Protein AF-A0A850BM34-F1 (afdb_monomer)

Nearest PDB structures (foldseek):
  5hrz-assembly1_A  TM=8.595E-01  e=1.413E-01  synthetic construct
  8ye5-assembly1_B  TM=8.731E-01  e=2.356E-01  Dehalobacter sp.
  2vsn-assembly2_B  TM=8.433E-01  e=2.356E-01  Xanthomonas campestris pv. campestris str. 8004
  2hyz-assembly1_A-2  TM=7.583E-01  e=1.343E-01  unclassified
  2vgx-assembly1_B  TM=7.523E-01  e=2.239E-01  Yersinia enterocolitica

Foldseek 3Di:
DDDDDDDDDPPPDDDDDDDDDCCPVPDDLLRQLVVCVVVLVLVSSLVSLVVQCVVCVLALSSLVSNQSSCVSVVNHSLVSLCSSLVNCDDPHPSNVVSCVSNVD

Radius of gyration: 22.76 Å; Cα contacts (8 Å, |Δi|>4): 121; chains: 1; bounding box: 57×45×69 Å

Secondary structure (DSSP, 8-state):
----------------------TTS---HHHHHHHHHHTT-HHHHHHHHHHHHHH-TT-HHHHHHHHHHHHHTTS--HHHHHHHHHHH-TT-HHHHHHHHHHT-

Mean predicted aligned error: 12.11 Å

Structure (mmCIF, N/CA/C/O backbone):
data_AF-A0A850BM34-F1
#
_entry.id   AF-A0A850BM34-F1
#
loop_
_atom_site.group_PDB
_atom_site.id
_atom_site.type_symbol
_atom_site.label_atom_id
_atom_site.label_alt_id
_atom_site.label_comp_id
_atom_site.label_asym_id
_atom_site.label_entity_id
_atom_site.label_seq_id
_atom_site.pdbx_PDB_ins_code
_atom_site.Cartn_x
_atom_site.Cartn_y
_atom_site.Cartn_z
_atom_site.occupancy
_atom_site.B_iso_or_equiv
_atom_site.auth_seq_id
_atom_site.auth_comp_id
_atom_site.auth_asym_id
_atom_site.auth_atom_id
_atom_site.pdbx_PDB_model_num
ATOM 1 N N . MET A 1 1 ? -40.788 30.354 -57.386 1.00 43.91 1 MET A N 1
ATOM 2 C CA . MET A 1 1 ? -39.985 29.294 -56.735 1.00 43.91 1 MET A CA 1
ATOM 3 C C . MET A 1 1 ? -39.246 29.949 -55.570 1.00 43.91 1 MET A C 1
ATOM 5 O O . MET A 1 1 ? -38.517 30.888 -55.835 1.00 43.91 1 MET A O 1
ATOM 9 N N . ALA A 1 2 ? -39.557 29.727 -54.283 1.00 52.91 2 ALA A N 1
ATOM 10 C CA . ALA A 1 2 ? -39.768 28.459 -53.553 1.00 52.91 2 ALA A CA 1
ATOM 11 C C . ALA A 1 2 ? -38.540 27.541 -53.724 1.00 52.91 2 ALA A C 1
ATOM 13 O O . ALA A 1 2 ? -38.203 27.234 -54.859 1.00 52.91 2 ALA A O 1
ATOM 14 N N . THR A 1 3 ? -37.790 27.172 -52.678 1.00 46.91 3 THR A N 1
ATOM 15 C CA . THR A 1 3 ? -38.260 26.572 -51.406 1.00 46.91 3 THR A CA 1
ATOM 16 C C . THR A 1 3 ? -37.470 27.057 -50.168 1.00 46.91 3 THR A C 1
ATOM 18 O O . THR A 1 3 ? -36.389 27.623 -50.291 1.00 46.91 3 THR A O 1
ATOM 21 N N . LYS A 1 4 ? -38.038 26.872 -48.964 1.00 45.50 4 LYS A N 1
ATOM 22 C CA . LYS A 1 4 ? -37.533 27.352 -47.656 1.00 45.50 4 LYS A CA 1
ATOM 23 C C . LYS A 1 4 ? -36.601 26.305 -46.976 1.00 45.50 4 LYS A C 1
ATOM 25 O O . LYS A 1 4 ? -36.880 25.120 -47.149 1.00 45.50 4 LYS A O 1
ATOM 30 N N . PRO A 1 5 ? -35.547 26.689 -46.214 1.00 69.62 5 PRO A N 1
ATOM 31 C CA . PRO A 1 5 ? -34.607 25.738 -45.584 1.00 69.62 5 PRO A CA 1
ATOM 32 C C . PRO A 1 5 ? -34.604 25.712 -44.026 1.00 69.62 5 PRO A C 1
ATOM 34 O O . PRO A 1 5 ? -34.990 26.705 -43.404 1.00 69.62 5 PRO A O 1
ATOM 37 N N . PRO A 1 6 ? -34.128 24.615 -43.389 1.00 58.12 6 PRO A N 1
ATOM 38 C CA . PRO A 1 6 ? -33.799 24.517 -41.954 1.00 58.12 6 PRO A CA 1
ATOM 39 C C . PRO A 1 6 ? -32.284 24.712 -41.642 1.00 58.12 6 PRO A C 1
ATOM 41 O O . PRO A 1 6 ? -31.484 24.698 -42.579 1.00 58.12 6 PRO A O 1
ATOM 44 N N . PRO A 1 7 ? -31.857 24.849 -40.360 1.00 60.69 7 PRO A N 1
ATOM 45 C CA . PRO A 1 7 ? -30.452 25.077 -39.975 1.00 60.69 7 PRO A CA 1
ATOM 46 C C . PRO A 1 7 ? -29.862 24.075 -38.947 1.00 60.69 7 PRO A C 1
ATOM 48 O O . PRO A 1 7 ? -30.595 23.386 -38.245 1.00 60.69 7 PRO A O 1
ATOM 51 N N . ALA A 1 8 ? -28.528 24.066 -38.817 1.00 49.19 8 ALA A N 1
ATOM 52 C CA . ALA A 1 8 ? -27.713 23.492 -37.725 1.00 49.19 8 ALA A CA 1
ATOM 53 C C . ALA A 1 8 ? -26.241 23.887 -38.019 1.00 49.19 8 ALA A C 1
ATOM 55 O O . ALA A 1 8 ? -25.752 23.552 -39.092 1.00 49.19 8 ALA A O 1
ATOM 56 N N . SER A 1 9 ? -25.474 24.669 -37.246 1.00 53.97 9 SER A N 1
ATOM 57 C CA . SER A 1 9 ? -25.379 24.847 -35.787 1.00 53.97 9 SER A CA 1
ATOM 58 C C . SER A 1 9 ? -25.284 23.529 -35.025 1.00 53.97 9 SER A C 1
ATOM 60 O O . SER A 1 9 ? -26.112 22.650 -35.208 1.00 53.97 9 SER A O 1
ATOM 62 N N . SER A 1 10 ? -24.291 23.430 -34.138 1.00 47.56 10 SER A N 1
ATOM 63 C CA . SER A 1 10 ? -23.937 22.223 -33.373 1.00 47.56 10 SER A CA 1
ATOM 64 C C . SER A 1 10 ? -23.059 21.193 -34.101 1.00 47.56 10 SER A C 1
ATOM 66 O O . SER A 1 10 ? -23.301 19.995 -34.049 1.00 47.56 10 SER A O 1
ATOM 68 N N . GLY A 1 11 ? -21.894 21.659 -34.568 1.00 41.81 11 GLY A N 1
ATOM 69 C CA . GLY A 1 11 ? -20.631 20.934 -34.338 1.00 41.81 11 GLY A CA 1
ATOM 70 C C . GLY A 1 11 ? -20.158 21.038 -32.874 1.00 41.81 11 GLY A C 1
ATOM 71 O O . GLY A 1 11 ? -18.963 21.053 -32.602 1.00 41.81 11 GLY A O 1
ATOM 72 N N . ALA A 1 12 ? -21.097 21.192 -31.937 1.00 43.91 12 ALA A N 1
ATOM 73 C CA . ALA A 1 12 ? -20.859 21.170 -30.509 1.00 43.91 12 ALA A CA 1
ATOM 74 C C . ALA A 1 12 ? -20.952 19.710 -30.072 1.00 43.91 12 ALA A C 1
ATOM 76 O O . ALA A 1 12 ? -22.048 19.173 -29.900 1.00 43.91 12 ALA A O 1
ATOM 77 N N . THR A 1 13 ? -19.795 19.067 -29.931 1.00 44.31 13 THR A N 1
ATOM 78 C CA . THR A 1 13 ? -19.675 17.775 -29.256 1.00 44.31 13 THR A CA 1
ATOM 79 C C . THR A 1 13 ? -20.401 17.864 -27.907 1.00 44.31 13 THR A C 1
ATOM 81 O O . THR A 1 13 ? -20.151 18.823 -27.170 1.00 44.31 13 THR A O 1
ATOM 84 N N . PRO A 1 14 ? -21.307 16.932 -27.564 1.00 51.38 14 PRO A N 1
ATOM 85 C CA . PRO A 1 14 ? -22.027 17.006 -26.299 1.00 51.38 14 PRO A CA 1
ATOM 86 C C . PRO A 1 14 ? -21.055 16.948 -25.107 1.00 51.38 14 PRO A C 1
ATOM 88 O O . PRO A 1 14 ? -20.247 16.029 -24.984 1.00 51.38 14 PRO A O 1
ATOM 91 N N . ALA A 1 15 ? -21.149 17.958 -24.242 1.00 42.94 15 ALA A N 1
ATOM 92 C CA . ALA A 1 15 ? -20.530 18.039 -22.912 1.00 42.94 15 ALA A CA 1
ATOM 93 C C . ALA A 1 15 ? -21.294 17.133 -21.897 1.00 42.94 15 ALA A C 1
ATOM 95 O O . ALA A 1 15 ? -22.315 16.570 -22.306 1.00 42.94 15 ALA A O 1
ATOM 96 N N . PRO A 1 16 ? -20.936 17.028 -20.587 1.00 55.56 16 PRO A N 1
ATOM 97 C CA . PRO A 1 16 ? -19.872 17.719 -19.823 1.00 55.56 16 PRO A CA 1
ATOM 98 C C . PRO A 1 16 ? -18.992 16.825 -18.876 1.00 55.56 16 PRO A C 1
ATOM 100 O O . PRO A 1 16 ? -19.255 15.635 -18.722 1.00 55.56 16 PRO A O 1
ATOM 103 N N . PRO A 1 17 ? -17.943 17.391 -18.222 1.00 65.06 17 PRO A N 1
ATOM 104 C CA . PRO A 1 17 ? -17.156 16.779 -17.111 1.00 65.06 17 PRO A CA 1
ATOM 105 C C . PRO A 1 17 ? -17.948 16.753 -15.767 1.00 65.06 17 PRO A C 1
ATOM 107 O O . PRO A 1 17 ? -19.019 17.365 -15.757 1.00 65.06 17 PRO A O 1
ATOM 110 N N . PRO A 1 18 ? -17.497 16.135 -14.626 1.00 56.22 18 PRO A N 1
ATOM 111 C CA . PRO A 1 18 ? -16.100 15.928 -14.155 1.00 56.22 18 PRO A CA 1
ATOM 112 C C . PRO A 1 18 ? -15.783 14.594 -13.403 1.00 56.22 18 PRO A C 1
ATOM 114 O O . PRO A 1 18 ? -16.670 13.765 -13.222 1.00 56.22 18 PRO A O 1
ATOM 117 N N . THR A 1 19 ? -14.542 14.438 -12.880 1.00 41.91 19 THR A N 1
ATOM 118 C CA . THR A 1 19 ? -14.161 13.846 -11.548 1.00 41.91 19 THR A CA 1
ATOM 119 C C . THR A 1 19 ? -12.892 12.952 -11.541 1.00 41.91 19 THR A C 1
ATOM 121 O O . THR A 1 19 ? -12.752 12.047 -12.353 1.00 41.91 19 THR A O 1
ATOM 124 N N . ALA A 1 20 ? -12.047 13.146 -10.509 1.00 40.28 20 ALA A N 1
ATOM 125 C CA . ALA A 1 20 ? -11.014 12.237 -9.960 1.00 40.28 20 ALA A CA 1
ATOM 126 C C . ALA A 1 20 ? -9.621 12.097 -10.629 1.00 40.28 20 ALA A C 1
ATOM 128 O O . ALA A 1 20 ? -9.167 10.994 -10.931 1.00 40.28 20 ALA A O 1
ATOM 129 N N . ALA A 1 21 ? -8.826 13.166 -10.538 1.00 40.06 21 ALA A N 1
ATOM 130 C CA . ALA A 1 21 ? -7.685 13.137 -9.612 1.00 40.06 21 ALA A CA 1
ATOM 131 C C . ALA A 1 21 ? -7.616 14.481 -8.849 1.00 40.06 21 ALA A C 1
ATOM 133 O O . ALA A 1 21 ? -7.732 15.528 -9.480 1.00 40.06 21 ALA A O 1
ATOM 134 N N . PRO A 1 22 ? -7.511 14.503 -7.505 1.00 48.94 22 PRO A N 1
ATOM 135 C CA . PRO A 1 22 ? -7.476 15.752 -6.739 1.00 48.94 22 PRO A CA 1
ATOM 136 C C . PRO A 1 22 ? -6.090 16.417 -6.802 1.00 48.94 22 PRO A C 1
ATOM 138 O O . PRO A 1 22 ? -5.265 16.239 -5.906 1.00 48.94 22 PRO A O 1
ATOM 141 N N . GLU A 1 23 ? -5.854 17.214 -7.845 1.00 52.12 23 GLU A N 1
ATOM 142 C CA . GLU A 1 23 ? -4.594 17.950 -8.058 1.00 52.12 23 GLU A CA 1
ATOM 143 C C . GLU A 1 23 ? -4.386 19.161 -7.121 1.00 52.12 23 GLU A C 1
ATOM 145 O O . GLU A 1 23 ? -3.283 19.693 -7.079 1.00 52.12 23 GLU A O 1
ATOM 150 N N . GLU A 1 24 ? -5.373 19.548 -6.296 1.00 44.28 24 GLU A N 1
ATOM 151 C CA . GLU A 1 24 ? -5.242 20.597 -5.252 1.00 44.28 24 GLU A CA 1
ATOM 152 C C . GLU A 1 24 ? -5.480 20.122 -3.800 1.00 44.28 24 GLU A C 1
ATOM 154 O O . GLU A 1 24 ? -5.508 20.909 -2.859 1.00 44.28 24 GLU A O 1
ATOM 159 N N . GLU A 1 25 ? -5.531 18.807 -3.572 1.00 48.09 25 GLU A N 1
ATOM 160 C CA . GLU A 1 25 ? -5.189 18.226 -2.260 1.00 48.09 25 GLU A CA 1
ATOM 161 C C . GLU A 1 25 ? -3.956 17.318 -2.471 1.00 48.09 25 GLU A C 1
ATOM 163 O O . GLU A 1 25 ? -3.955 16.105 -2.228 1.00 48.09 25 GLU A O 1
ATOM 168 N N . SER A 1 26 ? -2.927 17.953 -3.047 1.00 43.75 26 SER A N 1
ATOM 169 C CA . SER A 1 26 ? -2.088 17.493 -4.174 1.00 43.75 26 SER A CA 1
ATOM 170 C C . SER A 1 26 ? -1.020 16.446 -3.877 1.00 43.75 26 SER A C 1
ATOM 172 O O . SER A 1 26 ? -0.033 16.333 -4.604 1.00 43.75 26 SER A O 1
ATOM 174 N N . GLY A 1 27 ? -1.159 15.681 -2.798 1.00 58.88 27 GLY A N 1
ATOM 175 C CA . GLY A 1 27 ? -0.263 14.553 -2.582 1.00 58.88 27 GLY A CA 1
ATOM 176 C C . GLY A 1 27 ? -0.445 13.527 -3.708 1.00 58.88 27 GLY A C 1
ATOM 177 O O . GLY A 1 27 ? -1.590 13.131 -3.954 1.00 58.88 27 GLY A O 1
ATOM 178 N N . PRO A 1 28 ? 0.635 13.021 -4.336 1.00 78.75 28 PRO A N 1
ATOM 179 C CA . PRO A 1 28 ? 0.572 11.771 -5.081 1.00 78.75 28 PRO A CA 1
ATOM 180 C C . PRO A 1 28 ? -0.203 10.724 -4.272 1.00 78.75 28 PRO A C 1
ATOM 182 O O . PRO A 1 28 ? -0.034 10.644 -3.052 1.00 78.75 28 PRO A O 1
ATOM 185 N N . LEU A 1 29 ? -1.033 9.901 -4.925 1.00 83.31 29 LEU A N 1
ATOM 186 C CA . LEU A 1 29 ? -1.729 8.792 -4.257 1.00 83.31 29 LEU A CA 1
ATOM 187 C C . LEU A 1 29 ? -0.846 8.014 -3.260 1.00 83.31 29 LEU A C 1
ATOM 189 O O . LEU A 1 29 ? -1.307 7.828 -2.131 1.00 83.31 29 LEU A O 1
ATOM 193 N N . PRO A 1 30 ? 0.416 7.643 -3.578 1.00 86.56 30 PRO A N 1
ATOM 194 C CA . PRO A 1 30 ? 1.307 7.022 -2.601 1.00 86.56 30 PRO A CA 1
ATOM 195 C C . PRO A 1 30 ? 1.511 7.852 -1.323 1.00 86.56 30 PRO A C 1
ATOM 197 O O . PRO A 1 30 ? 1.315 7.332 -0.227 1.00 86.56 30 PRO A O 1
ATOM 200 N N . THR A 1 31 ? 1.791 9.152 -1.440 1.00 89.25 31 THR A N 1
ATOM 201 C CA . THR A 1 31 ? 1.938 10.080 -0.304 1.00 89.25 31 THR A CA 1
ATOM 202 C C . THR A 1 31 ? 0.664 10.169 0.539 1.00 89.25 31 THR A C 1
ATOM 204 O O . THR A 1 31 ? 0.730 10.225 1.767 1.00 89.25 31 THR A O 1
ATOM 207 N N . ARG A 1 32 ? -0.517 10.147 -0.095 1.00 89.56 32 ARG A N 1
ATOM 208 C CA . ARG A 1 32 ? -1.812 10.190 0.610 1.00 89.56 32 ARG A CA 1
ATOM 209 C C . ARG A 1 32 ? -2.106 8.892 1.364 1.00 89.56 32 ARG A C 1
ATOM 211 O O . ARG A 1 32 ? -2.658 8.953 2.461 1.00 89.56 32 ARG A O 1
ATOM 218 N N . ILE A 1 33 ? -1.729 7.738 0.805 1.00 90.81 33 ILE A N 1
ATOM 219 C CA . ILE A 1 33 ? -1.812 6.438 1.492 1.00 90.81 33 ILE A CA 1
ATOM 220 C C . ILE A 1 33 ? -0.866 6.429 2.692 1.00 90.81 33 ILE A C 1
ATOM 222 O O . ILE A 1 33 ? -1.288 6.099 3.795 1.00 90.81 33 ILE A O 1
ATOM 226 N N . GLN A 1 34 ? 0.388 6.835 2.490 1.00 90.50 34 GLN A N 1
ATOM 227 C CA . GLN A 1 34 ? 1.427 6.818 3.516 1.00 90.50 34 GLN A CA 1
ATOM 228 C C . GLN A 1 34 ? 1.047 7.709 4.707 1.00 90.50 34 GLN A C 1
ATOM 230 O O . GLN A 1 34 ? 0.965 7.214 5.828 1.00 90.50 34 GLN A O 1
ATOM 235 N N . LYS A 1 35 ? 0.601 8.945 4.444 1.00 91.38 35 LYS A N 1
ATOM 236 C CA . LYS A 1 35 ? 0.068 9.852 5.473 1.00 91.38 35 LYS A CA 1
ATOM 237 C C . LYS A 1 35 ? -1.170 9.293 6.188 1.00 91.38 35 LYS A C 1
ATOM 239 O 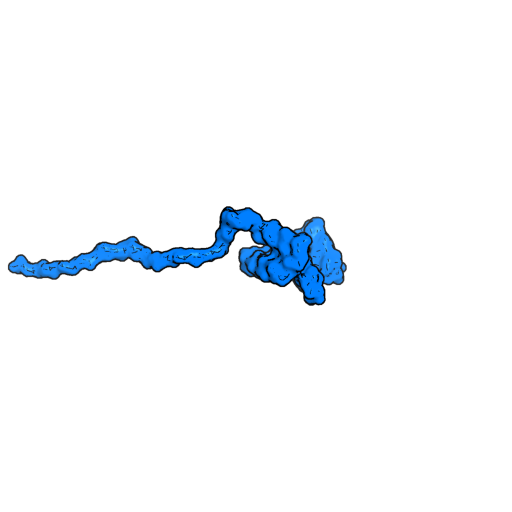O . LYS A 1 35 ? -1.370 9.544 7.373 1.00 91.38 35 LYS A O 1
ATOM 244 N N . ALA A 1 36 ? -2.019 8.525 5.499 1.00 91.88 36 ALA A N 1
ATOM 245 C CA . ALA A 1 36 ? -3.145 7.842 6.137 1.00 91.88 36 ALA A CA 1
ATOM 246 C C . ALA A 1 36 ? -2.690 6.679 7.043 1.00 91.88 36 ALA A C 1
ATOM 248 O O . ALA A 1 36 ? -3.318 6.456 8.074 1.00 91.88 36 ALA A O 1
ATOM 249 N N . LEU A 1 37 ? -1.603 5.974 6.710 1.00 90.25 37 LEU A N 1
ATOM 250 C CA . LEU A 1 37 ? -1.003 4.951 7.578 1.00 90.25 37 LEU A CA 1
ATOM 251 C C . LEU A 1 37 ? -0.359 5.575 8.820 1.00 90.25 37 LEU A C 1
ATOM 253 O O . LEU A 1 37 ? -0.642 5.126 9.928 1.00 90.25 37 LEU A O 1
ATOM 257 N N . GLU A 1 38 ? 0.427 6.640 8.648 1.00 90.50 38 GLU A N 1
ATOM 258 C CA . GLU A 1 38 ? 1.061 7.391 9.744 1.00 90.50 38 GLU A CA 1
ATOM 259 C C . GLU A 1 38 ? 0.027 7.944 10.737 1.00 90.50 38 GLU A C 1
ATOM 261 O O . GLU A 1 38 ? 0.196 7.834 11.947 1.00 90.50 38 GLU A O 1
ATOM 266 N N . ASN A 1 39 ? -1.099 8.458 10.232 1.00 91.44 39 ASN A N 1
ATOM 267 C CA . ASN A 1 39 ? -2.209 8.952 11.052 1.00 91.44 39 ASN A CA 1
ATOM 268 C C . ASN A 1 39 ? -3.081 7.836 11.675 1.00 91.44 39 ASN A C 1
ATOM 270 O O . ASN A 1 39 ? -4.137 8.138 12.235 1.00 91.44 39 ASN A O 1
ATOM 274 N N . GLY A 1 40 ? -2.745 6.552 11.501 1.00 90.50 40 GLY A N 1
ATOM 275 C CA . GLY A 1 40 ? -3.582 5.428 11.945 1.00 90.50 40 GLY A CA 1
ATOM 276 C C . GLY A 1 40 ? -4.941 5.322 11.230 1.00 90.50 40 GLY A C 1
ATOM 277 O O . GLY A 1 40 ? -5.815 4.562 11.648 1.00 90.50 40 GLY A O 1
ATOM 278 N N . GLN A 1 41 ? -5.146 6.048 10.126 1.00 93.88 41 GLN A N 1
ATOM 279 C CA . GLN A 1 41 ? -6.370 6.057 9.315 1.00 93.88 41 GLN A CA 1
ATOM 280 C C . GLN A 1 41 ? -6.433 4.837 8.385 1.00 93.88 41 GLN A C 1
ATOM 282 O O . GLN A 1 41 ? -6.639 4.947 7.175 1.00 93.88 41 GLN A O 1
ATOM 287 N N . VAL A 1 42 ? -6.273 3.648 8.960 1.00 92.19 42 VAL A N 1
ATOM 288 C CA . VAL A 1 42 ? -6.073 2.381 8.249 1.00 92.19 42 VAL A CA 1
ATOM 289 C C . VAL A 1 42 ? -7.153 2.098 7.197 1.00 92.19 42 VAL A C 1
ATOM 291 O O . VAL A 1 42 ? -6.829 1.740 6.069 1.00 92.19 42 VAL A O 1
ATOM 294 N N . GLN A 1 43 ? -8.436 2.328 7.508 1.00 91.00 43 GLN A N 1
ATOM 295 C CA . GLN A 1 43 ? -9.524 2.133 6.534 1.00 91.00 43 GLN A CA 1
ATOM 296 C C . GLN A 1 43 ? -9.385 3.060 5.313 1.00 91.00 43 GLN A C 1
ATOM 298 O O . GLN A 1 43 ? -9.617 2.638 4.181 1.00 91.00 43 GLN A O 1
ATOM 303 N N . LYS A 1 44 ? -8.948 4.310 5.525 1.00 92.19 44 LYS A N 1
ATOM 304 C CA . LYS A 1 44 ? -8.690 5.283 4.453 1.00 92.19 44 LYS A CA 1
ATOM 305 C C . LYS A 1 44 ? -7.460 4.887 3.637 1.00 92.19 44 LYS A C 1
ATOM 307 O O . LYS A 1 44 ? -7.498 4.982 2.414 1.00 92.19 44 LYS A O 1
ATOM 312 N N . ALA A 1 45 ? -6.405 4.399 4.290 1.00 92.12 45 ALA A N 1
ATOM 313 C CA . ALA A 1 45 ? -5.216 3.897 3.610 1.00 92.12 45 ALA A CA 1
ATOM 314 C C . ALA A 1 45 ? -5.534 2.694 2.704 1.00 92.12 45 ALA A C 1
ATOM 316 O O . ALA A 1 45 ? -5.105 2.680 1.554 1.00 92.12 45 ALA A O 1
ATOM 317 N N . VAL A 1 46 ? -6.346 1.735 3.171 1.00 91.94 46 VAL A N 1
ATOM 318 C CA . VAL A 1 46 ? -6.787 0.581 2.361 1.00 91.94 46 VAL A CA 1
ATOM 319 C C . VAL A 1 46 ? -7.593 1.038 1.141 1.00 91.94 46 VAL A C 1
ATOM 321 O O . VAL A 1 46 ? -7.297 0.607 0.030 1.00 91.94 46 VAL A O 1
ATOM 324 N N . GLN A 1 47 ? -8.560 1.946 1.316 1.00 92.56 47 GLN A N 1
ATOM 325 C CA . GLN A 1 47 ? -9.352 2.511 0.212 1.00 92.56 47 GLN A CA 1
ATOM 326 C C . GLN A 1 47 ? -8.471 3.226 -0.830 1.00 92.56 47 GLN A C 1
ATOM 328 O O . GLN A 1 47 ? -8.576 2.967 -2.030 1.00 92.56 47 GLN A O 1
ATOM 333 N N . LEU A 1 48 ? -7.547 4.083 -0.382 1.00 92.69 48 LEU A N 1
ATOM 334 C CA . LEU A 1 48 ? -6.621 4.794 -1.269 1.00 92.69 48 LEU A CA 1
ATOM 335 C C . LEU A 1 48 ? -5.646 3.838 -1.979 1.00 92.69 48 LEU A C 1
ATOM 337 O O . LEU A 1 48 ? -5.349 4.031 -3.156 1.00 92.69 48 LEU A O 1
ATOM 341 N N . ALA A 1 49 ? -5.178 2.782 -1.310 1.00 92.06 49 ALA A N 1
ATOM 342 C CA . ALA A 1 49 ? -4.278 1.799 -1.910 1.00 92.06 49 ALA A CA 1
ATOM 343 C C . ALA A 1 49 ? -4.985 0.862 -2.902 1.00 92.06 49 ALA A C 1
ATOM 345 O O . ALA A 1 49 ? -4.395 0.459 -3.907 1.00 92.06 49 ALA A O 1
ATOM 346 N N . GLN A 1 50 ? -6.268 0.561 -2.682 1.00 91.81 50 GLN A N 1
ATOM 347 C CA . GLN A 1 50 ? -7.117 -0.089 -3.684 1.00 91.81 50 GLN A CA 1
ATOM 348 C C . GLN A 1 50 ? -7.293 0.807 -4.916 1.00 91.81 50 GLN A C 1
ATOM 350 O O . GLN A 1 50 ? -7.082 0.346 -6.034 1.00 91.81 50 GLN A O 1
ATOM 355 N N . GLN A 1 51 ? -7.576 2.102 -4.733 1.00 92.12 51 GLN A N 1
ATOM 356 C CA . GLN A 1 51 ? -7.635 3.054 -5.849 1.00 92.12 51 GLN A CA 1
ATOM 357 C C . GLN A 1 51 ? -6.300 3.129 -6.609 1.00 92.12 51 GLN A C 1
ATOM 359 O O . GLN A 1 51 ? -6.292 3.062 -7.837 1.00 92.12 51 GLN A O 1
ATOM 364 N N . TYR A 1 52 ? -5.170 3.198 -5.900 1.00 90.94 52 TYR A N 1
ATOM 365 C CA . TYR A 1 52 ? -3.851 3.288 -6.526 1.00 90.94 52 TYR A CA 1
ATOM 366 C C . TYR A 1 52 ? -3.446 1.995 -7.254 1.00 90.94 52 TYR A C 1
ATOM 368 O O . TYR A 1 52 ? -2.904 2.071 -8.353 1.00 90.94 52 TYR A O 1
ATOM 376 N N . THR A 1 53 ? -3.776 0.810 -6.720 1.00 90.69 53 THR A N 1
ATOM 377 C CA 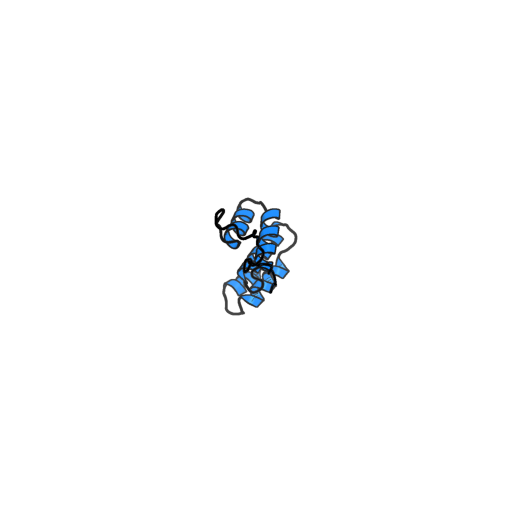. THR A 1 53 ? -3.571 -0.466 -7.443 1.00 90.69 53 THR A CA 1
ATOM 378 C C . THR A 1 53 ? -4.502 -0.632 -8.644 1.00 90.69 53 THR A C 1
ATOM 380 O O . THR A 1 53 ? -4.094 -1.245 -9.626 1.00 90.69 53 THR A O 1
ATOM 383 N N . ASN A 1 54 ? -5.700 -0.039 -8.627 1.00 90.38 54 ASN A N 1
ATOM 384 C CA . ASN A 1 54 ? -6.587 -0.008 -9.794 1.00 90.38 54 ASN A CA 1
ATOM 385 C C . ASN A 1 54 ? -6.096 0.958 -10.888 1.00 90.38 54 ASN A C 1
ATOM 387 O O . ASN A 1 54 ? -6.225 0.645 -12.068 1.00 90.38 54 ASN A O 1
ATOM 391 N N . GLN A 1 55 ? -5.524 2.114 -10.524 1.00 88.00 55 GLN A N 1
ATOM 392 C CA . GLN A 1 55 ? -4.959 3.065 -11.495 1.00 88.00 55 GLN A CA 1
ATOM 393 C C . GLN A 1 55 ? -3.585 2.636 -12.030 1.00 88.00 55 GLN A C 1
ATOM 395 O O . GLN A 1 55 ? -3.273 2.884 -13.192 1.00 88.00 55 GLN A O 1
ATOM 400 N N . ALA A 1 56 ? -2.763 1.989 -11.202 1.00 85.94 56 ALA A N 1
ATOM 401 C CA . ALA A 1 56 ? -1.410 1.568 -11.549 1.00 85.94 56 ALA A CA 1
ATOM 402 C C . ALA A 1 56 ? -1.169 0.078 -11.217 1.00 85.94 56 ALA A C 1
ATOM 404 O O . ALA A 1 56 ? -0.309 -0.239 -10.391 1.00 85.94 56 ALA A O 1
ATOM 405 N N . PRO A 1 57 ? -1.875 -0.868 -11.872 1.00 86.19 57 PRO A N 1
ATOM 406 C CA . PRO A 1 57 ? -1.759 -2.301 -11.580 1.00 86.19 57 PRO A CA 1
ATOM 407 C C . PRO A 1 57 ? -0.377 -2.891 -11.910 1.00 86.19 57 PRO A C 1
ATOM 409 O O . PRO A 1 57 ? -0.031 -3.944 -11.382 1.00 86.19 57 PRO A O 1
ATOM 412 N N . GLY A 1 58 ? 0.426 -2.215 -12.741 1.00 87.44 58 GLY A N 1
ATOM 413 C CA . GLY A 1 58 ? 1.833 -2.554 -12.994 1.00 87.44 58 GLY A CA 1
ATOM 414 C C . GLY A 1 58 ? 2.841 -1.900 -12.035 1.00 87.44 58 GLY A C 1
ATOM 415 O O . GLY A 1 58 ? 4.030 -2.174 -12.139 1.00 87.44 58 GLY A O 1
ATOM 416 N N . SER A 1 59 ? 2.408 -1.036 -11.108 1.00 87.00 59 SER A N 1
ATOM 417 C CA . SER A 1 59 ? 3.307 -0.347 -10.172 1.00 87.00 59 SER A CA 1
ATOM 418 C C . SER A 1 59 ? 3.561 -1.190 -8.926 1.00 87.00 59 SER A C 1
ATOM 420 O O . SER A 1 59 ? 2.671 -1.365 -8.091 1.00 87.00 59 SER A O 1
ATOM 422 N N . ALA A 1 60 ? 4.797 -1.660 -8.748 1.00 89.25 60 ALA A N 1
ATOM 423 C CA . ALA A 1 60 ? 5.201 -2.377 -7.539 1.00 89.25 60 ALA A CA 1
ATOM 424 C C . ALA A 1 60 ? 4.933 -1.563 -6.256 1.00 89.25 60 ALA A C 1
ATOM 426 O O . ALA A 1 60 ? 4.458 -2.109 -5.260 1.00 89.25 60 ALA A O 1
ATOM 427 N N . THR A 1 61 ? 5.131 -0.241 -6.300 1.00 89.38 61 THR A N 1
ATOM 428 C CA . THR A 1 61 ? 4.856 0.681 -5.184 1.00 89.38 61 THR A CA 1
ATOM 429 C C . THR A 1 61 ? 3.372 0.733 -4.814 1.00 89.38 61 THR A C 1
ATOM 431 O O . THR A 1 61 ? 3.043 0.834 -3.632 1.00 89.38 61 THR A O 1
ATOM 434 N N . ALA A 1 62 ? 2.459 0.610 -5.784 1.00 90.56 62 ALA A N 1
ATOM 435 C CA . ALA A 1 62 ? 1.027 0.547 -5.491 1.00 90.56 62 ALA A CA 1
ATOM 436 C C . ALA A 1 62 ? 0.673 -0.718 -4.697 1.00 90.56 62 ALA A C 1
ATOM 438 O O . ALA A 1 62 ? -0.033 -0.652 -3.688 1.00 90.56 62 ALA A O 1
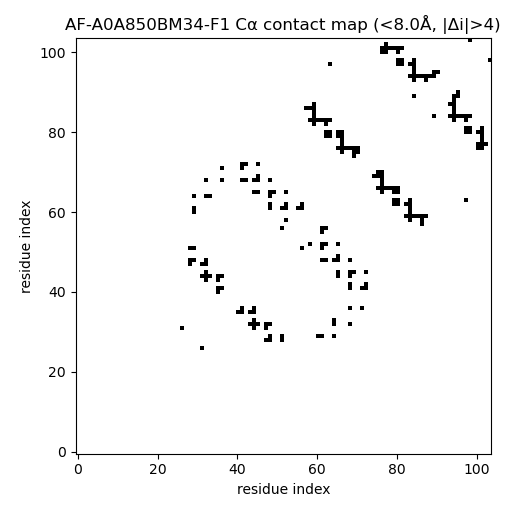ATOM 439 N N . TRP A 1 63 ? 1.230 -1.860 -5.102 1.00 92.75 63 TRP A N 1
ATOM 440 C CA . TRP A 1 63 ? 1.039 -3.137 -4.417 1.00 92.75 63 TRP A CA 1
ATOM 441 C C . TRP A 1 63 ? 1.728 -3.201 -3.048 1.00 92.75 63 TRP A C 1
ATOM 443 O O . TRP A 1 63 ? 1.145 -3.739 -2.107 1.00 92.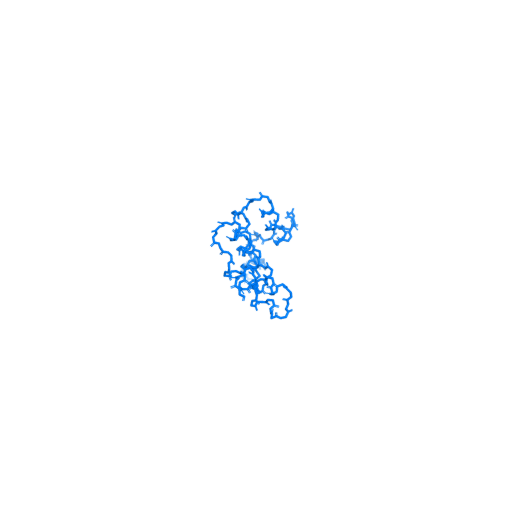75 63 TRP A O 1
ATOM 453 N N . TYR A 1 64 ? 2.905 -2.588 -2.893 1.00 92.56 64 TYR A N 1
ATOM 454 C CA . TYR A 1 64 ? 3.566 -2.412 -1.595 1.00 92.56 64 TYR A CA 1
ATOM 455 C C . TYR A 1 64 ? 2.677 -1.636 -0.614 1.00 92.56 64 TYR A C 1
ATOM 457 O O . TYR A 1 64 ? 2.386 -2.116 0.480 1.00 92.56 64 TYR A O 1
ATOM 465 N N . LEU A 1 65 ? 2.173 -0.467 -1.023 1.00 92.50 65 LEU A N 1
ATOM 466 C CA . LEU A 1 65 ? 1.333 0.372 -0.164 1.00 92.50 65 LEU A CA 1
ATOM 467 C C . LEU A 1 65 ? -0.012 -0.281 0.170 1.00 92.50 65 LEU A C 1
ATOM 469 O O . LEU A 1 65 ? -0.532 -0.097 1.272 1.00 92.50 65 LEU A O 1
ATOM 473 N N . ARG A 1 66 ? -0.551 -1.093 -0.745 1.00 93.31 66 ARG A N 1
ATOM 474 C CA . ARG A 1 66 ? -1.715 -1.939 -0.470 1.00 93.31 66 ARG A CA 1
ATOM 475 C C . ARG A 1 66 ? -1.411 -2.999 0.583 1.00 93.31 66 ARG A C 1
ATOM 477 O O . ARG A 1 66 ? -2.182 -3.122 1.530 1.00 93.31 66 ARG A O 1
ATOM 484 N N . GLY A 1 67 ? -0.280 -3.696 0.467 1.00 92.88 67 GLY A N 1
ATOM 485 C CA . GLY A 1 67 ? 0.171 -4.657 1.472 1.00 92.88 67 GLY A CA 1
ATOM 486 C C . GLY A 1 67 ? 0.357 -4.010 2.845 1.00 92.88 67 GLY A C 1
ATOM 487 O O . GLY A 1 67 ? -0.155 -4.524 3.839 1.00 92.88 67 GLY A O 1
ATOM 488 N N . ALA A 1 68 ? 0.995 -2.838 2.899 1.00 91.62 68 ALA A N 1
ATOM 489 C CA . ALA A 1 68 ? 1.192 -2.083 4.134 1.00 91.62 68 ALA A CA 1
ATOM 490 C C . ALA A 1 68 ? -0.146 -1.687 4.785 1.00 91.62 68 ALA A C 1
ATOM 492 O O . ALA A 1 68 ? -0.324 -1.857 5.992 1.00 91.62 68 ALA A O 1
ATOM 493 N N . ALA A 1 69 ? -1.124 -1.243 3.990 1.00 92.50 69 ALA A N 1
ATOM 494 C CA . ALA A 1 69 ? -2.459 -0.915 4.483 1.00 92.50 69 ALA A CA 1
ATOM 495 C C 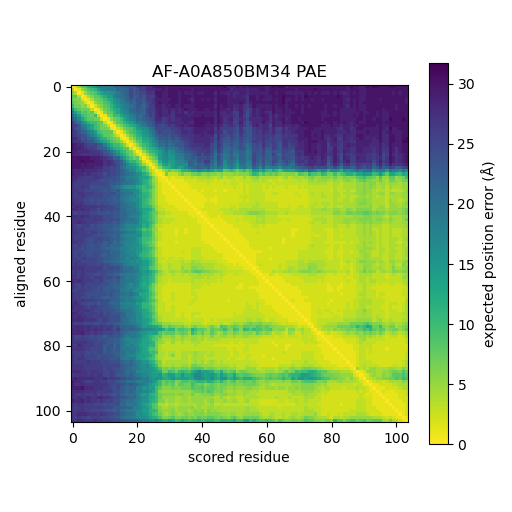. ALA A 1 69 ? -3.268 -2.142 4.937 1.00 92.50 69 ALA A C 1
ATOM 497 O O . ALA A 1 69 ? -3.926 -2.095 5.975 1.00 92.50 69 ALA A O 1
ATOM 498 N N . GLU A 1 70 ? -3.195 -3.258 4.212 1.00 92.06 70 GLU A N 1
ATOM 499 C CA . GLU A 1 70 ? -3.840 -4.525 4.587 1.00 92.06 70 GLU A CA 1
ATOM 500 C C . GLU A 1 70 ? -3.203 -5.148 5.846 1.00 92.06 70 GLU A C 1
ATOM 502 O O . GLU A 1 70 ? -3.905 -5.750 6.665 1.00 92.06 70 GLU A O 1
ATOM 507 N N . GLN A 1 71 ? -1.893 -4.965 6.046 1.00 91.25 71 GLN A N 1
ATO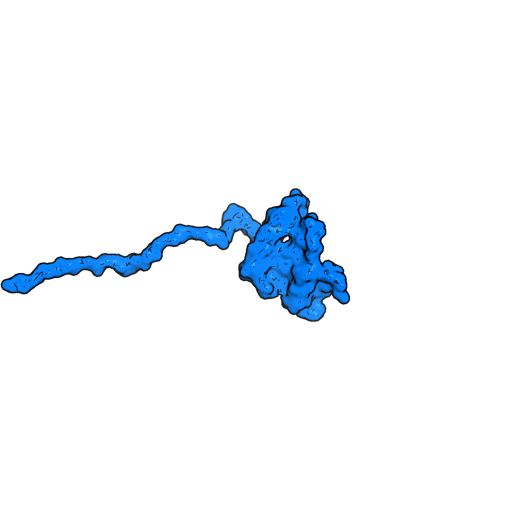M 508 C CA . GLN A 1 71 ? -1.176 -5.366 7.259 1.00 91.25 71 GLN A CA 1
ATOM 509 C C . GLN A 1 71 ? -1.540 -4.476 8.455 1.00 91.25 71 GLN A C 1
ATOM 511 O O . GLN A 1 71 ? -1.871 -5.010 9.512 1.00 91.25 71 GLN A O 1
ATOM 516 N N . ALA A 1 72 ? -1.584 -3.150 8.284 1.00 90.19 72 ALA A N 1
ATOM 517 C CA . ALA A 1 72 ? -2.078 -2.226 9.310 1.00 90.19 72 ALA A CA 1
ATOM 518 C C . ALA A 1 72 ? -3.556 -2.486 9.675 1.00 90.19 72 ALA A C 1
ATOM 520 O O . ALA A 1 72 ? -3.975 -2.235 10.802 1.00 90.19 72 ALA A O 1
ATOM 521 N N . ALA A 1 73 ? -4.346 -3.042 8.747 1.00 89.38 73 ALA A N 1
ATOM 522 C CA . ALA A 1 73 ? -5.727 -3.479 8.975 1.00 89.38 73 ALA A CA 1
ATOM 523 C C . ALA A 1 73 ? -5.865 -4.843 9.663 1.00 89.38 73 ALA A C 1
ATOM 525 O O . ALA A 1 73 ? -6.994 -5.302 9.846 1.00 89.38 73 ALA A O 1
ATOM 526 N N . GLY A 1 74 ? -4.761 -5.527 9.979 1.00 88.31 74 GLY A N 1
ATOM 527 C CA . GLY A 1 74 ? -4.781 -6.889 10.520 1.00 88.31 74 GLY A CA 1
ATOM 528 C C . GLY A 1 74 ? -5.338 -7.944 9.552 1.00 88.31 74 GLY A C 1
ATOM 529 O O . GLY A 1 74 ? -5.553 -9.082 9.956 1.00 88.31 74 GLY A O 1
ATOM 530 N N . ARG A 1 75 ? -5.575 -7.595 8.276 1.00 80.75 75 ARG A N 1
ATOM 531 C CA . ARG A 1 75 ? -6.123 -8.506 7.251 1.00 80.75 75 ARG A CA 1
ATOM 532 C C . ARG A 1 75 ? -5.039 -9.294 6.507 1.00 80.75 75 ARG A C 1
ATOM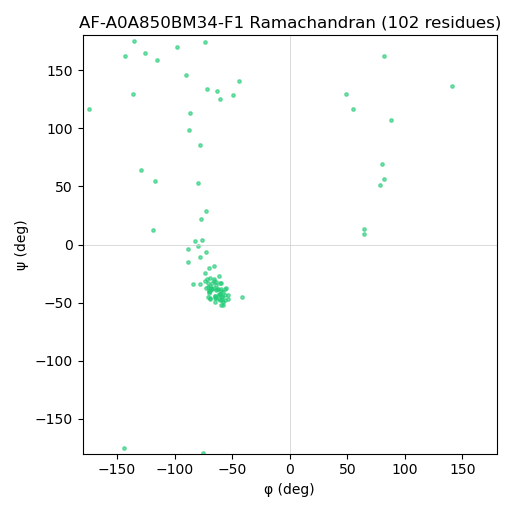 534 O O . ARG A 1 75 ? -5.355 -10.290 5.868 1.00 80.75 75 ARG A O 1
ATOM 541 N N . GLY A 1 76 ? -3.779 -8.868 6.624 1.00 80.44 76 GLY A N 1
ATOM 542 C CA . GLY A 1 76 ? -2.603 -9.541 6.070 1.00 80.44 76 GLY A CA 1
ATOM 543 C C . GLY A 1 76 ? -2.285 -9.113 4.634 1.00 80.44 76 GLY A C 1
ATOM 544 O O . GLY A 1 76 ? -2.947 -9.524 3.690 1.00 80.44 76 GLY A O 1
ATOM 545 N N . GLY A 1 77 ? -1.215 -8.334 4.457 1.00 85.50 77 GLY A N 1
ATOM 546 C CA . GLY A 1 77 ? -0.811 -7.779 3.157 1.00 85.50 77 GLY A CA 1
ATOM 547 C C . GLY A 1 77 ? -0.007 -8.703 2.235 1.00 85.50 77 GLY A C 1
ATOM 548 O O . GLY A 1 77 ? 0.423 -8.269 1.167 1.00 85.50 77 GLY A O 1
ATOM 549 N N . LYS A 1 78 ? 0.233 -9.965 2.621 1.00 90.06 78 LYS A N 1
ATOM 550 C CA . LYS A 1 78 ? 1.200 -10.864 1.954 1.00 90.06 78 LYS A CA 1
ATOM 551 C C . LYS A 1 78 ? 0.954 -11.055 0.453 1.00 90.06 78 LYS A C 1
ATOM 553 O O . LYS A 1 78 ? 1.908 -11.109 -0.316 1.00 90.06 78 LYS A O 1
ATOM 558 N N . ALA A 1 79 ? -0.307 -11.135 0.025 1.00 90.44 79 ALA A N 1
ATOM 559 C CA . ALA A 1 79 ? -0.656 -11.276 -1.391 1.00 90.44 79 ALA A CA 1
ATOM 560 C C . ALA A 1 79 ? -0.311 -10.016 -2.207 1.00 90.44 79 ALA A C 1
ATOM 562 O O . ALA A 1 79 ? 0.196 -10.117 -3.324 1.00 90.44 79 ALA A O 1
ATOM 563 N N . SER A 1 80 ? -0.520 -8.834 -1.627 1.00 91.19 80 SER A N 1
ATOM 564 C CA . SER A 1 80 ? -0.155 -7.556 -2.240 1.00 91.19 80 SER A CA 1
ATOM 565 C C . SER A 1 80 ? 1.368 -7.379 -2.280 1.00 91.19 80 SER A C 1
ATOM 567 O O . SER A 1 80 ? 1.919 -7.035 -3.324 1.00 91.19 80 SER A O 1
ATOM 569 N N . PHE A 1 81 ? 2.084 -7.741 -1.211 1.00 92.25 81 PHE A N 1
ATOM 570 C CA . PHE A 1 81 ? 3.551 -7.750 -1.212 1.00 92.25 81 PHE A CA 1
ATOM 571 C C . PHE A 1 81 ? 4.151 -8.750 -2.215 1.00 92.25 81 PHE A C 1
ATOM 573 O O . PHE A 1 81 ? 5.086 -8.393 -2.930 1.00 92.25 81 PHE A O 1
ATOM 580 N N . ARG A 1 82 ? 3.563 -9.946 -2.383 1.00 91.56 82 ARG A N 1
ATOM 581 C CA . ARG A 1 82 ? 3.930 -10.872 -3.472 1.00 91.56 82 ARG A CA 1
ATOM 582 C C . ARG A 1 82 ? 3.851 -10.181 -4.832 1.00 91.56 82 ARG A C 1
ATOM 584 O O . ARG A 1 82 ? 4.781 -10.279 -5.625 1.00 91.56 82 ARG A O 1
ATOM 591 N N . LYS A 1 83 ? 2.755 -9.463 -5.092 1.00 90.69 83 LYS A N 1
ATOM 592 C CA . LYS A 1 83 ? 2.541 -8.762 -6.363 1.00 90.69 83 LYS A CA 1
ATOM 593 C C . LYS A 1 83 ? 3.569 -7.652 -6.592 1.00 90.69 83 LYS A C 1
ATOM 595 O O . LYS A 1 83 ? 4.088 -7.532 -7.696 1.00 90.69 83 LYS A O 1
ATOM 600 N N . CYS A 1 84 ? 3.931 -6.908 -5.546 1.00 91.25 84 CYS A N 1
ATOM 601 C CA . CYS A 1 84 ? 5.061 -5.978 -5.595 1.00 91.25 84 CYS A CA 1
ATOM 602 C C . CYS A 1 84 ? 6.374 -6.691 -5.970 1.00 91.25 84 CYS A C 1
ATOM 604 O O . CYS A 1 84 ? 7.059 -6.260 -6.893 1.00 91.25 84 CYS A O 1
ATOM 606 N N . ALA A 1 85 ? 6.699 -7.806 -5.310 1.00 91.06 85 ALA A N 1
ATOM 607 C CA . ALA A 1 85 ? 7.926 -8.563 -5.556 1.00 91.06 85 ALA A CA 1
ATOM 608 C C . ALA A 1 85 ? 8.021 -9.172 -6.968 1.00 91.06 85 ALA A C 1
ATOM 610 O O . ALA A 1 85 ? 9.128 -9.290 -7.500 1.00 91.06 85 ALA A O 1
ATOM 611 N N . GLU A 1 86 ? 6.880 -9.557 -7.552 1.00 89.44 86 GLU A N 1
ATOM 612 C CA . GLU A 1 86 ? 6.750 -10.005 -8.946 1.00 89.44 86 GLU A CA 1
ATOM 613 C C . GLU A 1 86 ? 6.985 -8.847 -9.936 1.00 89.44 86 GLU A C 1
ATOM 615 O O . GLU A 1 86 ? 7.626 -9.047 -10.965 1.00 89.44 86 GLU A O 1
ATOM 620 N N . LEU A 1 87 ? 6.515 -7.632 -9.621 1.00 88.69 87 LEU A N 1
ATOM 621 C CA . LEU A 1 87 ? 6.603 -6.454 -10.499 1.00 88.69 87 LEU A CA 1
ATOM 622 C C . LEU A 1 87 ? 7.936 -5.697 -10.408 1.00 88.69 87 LEU A C 1
ATOM 624 O O . LEU A 1 87 ? 8.399 -5.168 -11.414 1.00 88.69 87 LEU A O 1
ATOM 628 N N . SER A 1 88 ? 8.570 -5.640 -9.233 1.00 85.75 88 SER A N 1
ATOM 629 C CA . SER A 1 88 ? 9.890 -5.013 -9.073 1.00 85.75 88 SER A CA 1
ATOM 630 C C . SER A 1 88 ? 11.020 -5.811 -9.734 1.00 85.75 88 SER A C 1
ATOM 632 O O . SER A 1 88 ? 12.079 -5.245 -9.987 1.00 85.75 88 SER A O 1
ATOM 634 N N . GLY A 1 89 ? 10.829 -7.104 -10.010 1.00 76.44 89 GLY A N 1
ATOM 635 C CA . GLY A 1 89 ? 11.874 -7.989 -10.533 1.00 76.44 89 GLY A CA 1
ATOM 636 C C . GLY A 1 89 ? 12.819 -8.547 -9.450 1.00 76.44 89 GLY A C 1
ATOM 637 O O . GLY A 1 89 ? 12.846 -8.039 -8.322 1.00 76.44 89 GLY A O 1
ATOM 638 N N . PRO A 1 90 ? 13.569 -9.628 -9.752 1.00 74.3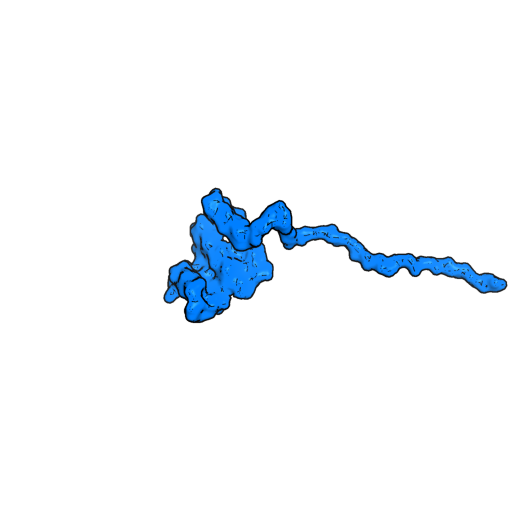1 90 PRO A N 1
ATOM 639 C CA . PRO A 1 90 ? 14.367 -10.378 -8.776 1.00 74.31 90 PRO A CA 1
ATOM 640 C C . PRO A 1 90 ? 15.446 -9.532 -8.083 1.00 74.31 90 PRO A C 1
ATOM 642 O O . PRO A 1 90 ? 15.443 -9.471 -6.854 1.00 74.31 90 PRO A O 1
ATOM 645 N N . ASP A 1 91 ? 16.285 -8.832 -8.849 1.00 79.38 91 ASP A N 1
ATOM 646 C CA . ASP A 1 91 ? 17.434 -8.050 -8.357 1.00 79.38 91 ASP A CA 1
ATOM 647 C C . ASP A 1 91 ? 17.091 -6.687 -7.735 1.00 79.38 91 ASP A C 1
ATOM 649 O O . ASP A 1 91 ? 17.945 -6.049 -7.122 1.00 79.38 91 ASP A O 1
ATOM 653 N N . SER A 1 92 ? 15.854 -6.206 -7.867 1.00 82.50 92 SER A N 1
ATOM 654 C CA . SER A 1 92 ? 15.494 -4.896 -7.317 1.00 82.50 92 SER A CA 1
ATOM 655 C C . SER A 1 92 ? 15.425 -4.931 -5.785 1.00 82.50 92 SER A C 1
ATOM 657 O O . SER A 1 92 ? 14.722 -5.789 -5.239 1.00 82.50 92 SER A O 1
ATOM 659 N N . PRO A 1 93 ? 16.015 -3.951 -5.069 1.00 84.12 93 PRO A N 1
ATOM 660 C CA . PRO A 1 93 ? 15.959 -3.895 -3.605 1.00 84.12 93 PRO A CA 1
ATOM 661 C C . PRO A 1 93 ? 14.515 -3.805 -3.089 1.00 84.12 93 PRO A C 1
ATOM 663 O O . PRO A 1 93 ? 14.139 -4.532 -2.175 1.00 84.12 93 PRO A O 1
ATOM 666 N N . GLN A 1 94 ? 13.661 -3.027 -3.764 1.00 81.81 94 GLN A N 1
ATOM 667 C CA . GLN A 1 94 ? 12.219 -2.967 -3.492 1.00 81.81 94 GLN A CA 1
ATOM 668 C C . GLN A 1 94 ? 11.526 -4.335 -3.665 1.00 81.81 94 GLN A C 1
ATOM 670 O O . GLN A 1 94 ? 10.592 -4.663 -2.937 1.00 81.81 94 GLN A O 1
ATOM 675 N N . GLY A 1 95 ? 12.003 -5.166 -4.598 1.00 86.81 95 GLY A N 1
ATOM 676 C CA . GLY A 1 95 ? 11.504 -6.525 -4.796 1.00 86.81 95 GLY A CA 1
ATOM 677 C C . GLY A 1 95 ? 11.898 -7.462 -3.654 1.00 86.81 95 GLY A C 1
ATOM 678 O O . GLY A 1 95 ? 11.066 -8.253 -3.213 1.00 86.81 95 GLY A O 1
ATOM 679 N N . ALA A 1 96 ? 13.126 -7.349 -3.141 1.00 89.06 96 ALA A N 1
ATOM 680 C CA . ALA A 1 96 ? 13.587 -8.100 -1.973 1.00 89.06 96 ALA A CA 1
ATOM 681 C C . ALA A 1 96 ? 12.821 -7.707 -0.696 1.00 89.06 96 ALA A C 1
ATOM 683 O O . ALA A 1 96 ? 12.350 -8.581 0.033 1.00 89.06 96 ALA A O 1
ATOM 684 N N . GLU A 1 97 ? 12.607 -6.409 -0.473 1.00 89.06 97 GLU A N 1
ATOM 685 C CA . GLU A 1 97 ? 11.823 -5.890 0.655 1.00 89.06 97 GLU A CA 1
ATOM 686 C C . GLU A 1 97 ? 10.367 -6.391 0.605 1.00 89.06 97 GLU A C 1
ATOM 688 O O . GLU A 1 97 ? 9.826 -6.899 1.591 1.00 89.06 97 GLU A O 1
ATOM 693 N N . CYS A 1 98 ? 9.758 -6.385 -0.584 1.00 90.38 98 CYS A N 1
ATOM 694 C CA . CYS A 1 98 ? 8.436 -6.964 -0.803 1.00 90.38 98 CYS A CA 1
ATOM 695 C C . CYS A 1 98 ? 8.383 -8.496 -0.617 1.00 90.38 98 CYS A C 1
ATOM 697 O O . CYS A 1 98 ? 7.352 -9.003 -0.178 1.00 90.38 98 CYS A O 1
ATOM 699 N N . ARG A 1 99 ? 9.459 -9.258 -0.874 1.00 90.31 99 ARG A N 1
ATOM 700 C CA . ARG A 1 99 ? 9.509 -10.707 -0.556 1.00 90.31 99 ARG A CA 1
ATOM 701 C C . ARG A 1 99 ?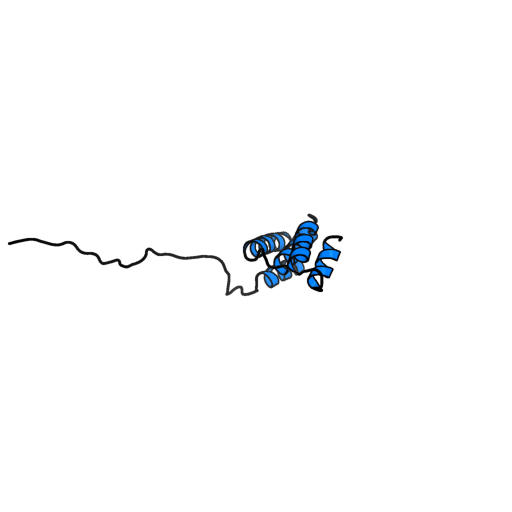 9.555 -10.953 0.944 1.00 90.31 99 ARG A C 1
ATOM 703 O O . ARG A 1 99 ? 8.741 -11.725 1.448 1.00 90.31 99 ARG A O 1
ATOM 710 N N . ALA A 1 100 ? 10.398 -10.214 1.663 1.00 90.81 100 ALA A N 1
ATOM 711 C CA . ALA A 1 100 ? 10.478 -10.293 3.119 1.00 90.81 100 ALA A CA 1
ATOM 712 C C . ALA A 1 100 ? 9.112 -10.016 3.782 1.00 90.81 100 ALA A C 1
ATOM 714 O O . ALA A 1 100 ? 8.678 -10.769 4.654 1.00 90.81 100 ALA A O 1
ATOM 715 N N . LEU A 1 101 ? 8.383 -8.999 3.306 1.00 88.81 101 LEU A N 1
ATOM 716 C CA . LEU A 1 101 ? 7.031 -8.668 3.781 1.00 88.81 101 LEU A CA 1
ATOM 717 C C . LEU A 1 101 ? 5.955 -9.680 3.336 1.00 88.81 101 LEU A C 1
ATOM 719 O O . LEU A 1 101 ? 4.975 -9.910 4.050 1.00 88.81 101 LEU A O 1
ATOM 723 N N . ALA A 1 102 ? 6.132 -10.334 2.184 1.00 88.12 102 ALA A N 1
ATOM 724 C CA . ALA A 1 102 ? 5.285 -11.446 1.751 1.00 88.12 102 ALA A CA 1
ATOM 725 C C . ALA A 1 102 ? 5.548 -12.749 2.539 1.00 88.12 102 ALA A C 1
ATOM 727 O O . ALA A 1 102 ? 4.649 -13.588 2.657 1.00 88.12 102 ALA A O 1
ATOM 728 N N . GLY A 1 103 ? 6.744 -12.902 3.115 1.00 85.06 103 GLY A N 1
ATOM 729 C CA . GLY A 1 103 ? 7.232 -14.139 3.727 1.00 85.06 103 GLY A CA 1
ATOM 730 C C . GLY A 1 103 ? 7.706 -15.151 2.682 1.00 85.06 103 GLY A C 1
ATOM 731 O O . GLY A 1 103 ? 7.227 -16.286 2.689 1.00 85.06 103 GLY A O 1
ATOM 732 N N . MET A 1 104 ? 8.578 -14.701 1.773 1.00 79.25 104 MET A N 1
ATOM 733 C CA . MET A 1 104 ? 9.201 -15.456 0.673 1.00 79.25 104 MET A CA 1
ATOM 734 C C . MET A 1 104 ? 10.719 -15.357 0.744 1.00 79.25 104 MET A C 1
ATOM 736 O O . MET A 1 104 ? 11.353 -16.400 0.498 1.00 79.25 104 MET A O 1
#

pLDDT: mean 78.73, std 17.86, range [40.06, 93.88]

Solvent-accessible surface area (backbone atoms only — not comparable to full-atom values): 5908 Å² total; per-residue (Å²): 131,86,86,89,87,90,89,75,85,74,95,62,77,84,80,84,89,92,88,88,77,66,75,86,72,60,55,55,66,69,56,49,23,50,54,22,50,76,69,66,37,28,73,59,10,35,54,47,17,52,52,37,30,70,77,34,74,78,39,28,67,28,24,37,47,28,11,53,19,28,41,72,60,74,72,60,18,32,70,33,10,42,51,10,21,67,56,46,32,84,89,32,67,72,9,48,54,20,24,63,66,35,72,108

Sequence (104 aa):
MATKPPPASSGATPAPPPTAAPEEESGPLPTRIQKALENGQVQKAVQLAQQYTNQAPGSATAWYLRGAAEQAAGRGGKASFRKCAELSGPDSPQGAECRALAGM